Protein AF-A0A3B8WTZ5-F1 (afdb_monomer)

Mean predicted aligned error: 4.94 Å

Solvent-accessible surface area (backbone atoms only — not comparable to full-atom values): 7989 Å² total; per-residue (Å²): 132,56,64,76,23,25,34,39,37,35,71,48,86,48,86,66,79,44,72,66,60,51,49,50,50,52,57,42,48,59,58,47,46,72,37,90,87,44,51,70,94,41,53,43,60,30,43,30,38,43,48,64,77,45,50,77,80,80,61,71,58,64,66,68,52,49,52,40,53,53,50,41,47,75,72,69,38,45,77,43,80,41,77,55,86,51,67,35,54,52,50,53,55,50,54,76,48,20,89,44,41,38,48,74,46,74,56,75,70,54,52,54,54,74,72,37,57,78,80,26,68,93,44,94,57,31,52,62,48,46,46,64,58,48,65,43,89,58,81

Secondary structure (DSSP, 8-state):
--TT-EEEEEE---SS--HHHHHHHHHHHHHHHTSTT--GGGEEEEEEEETHHHHTTS---HHHHHHHHHHHHHTTPEEEEE---SHHHHHHHHHTT-SS-EEEE--HHHHHHHT-GGGGTT-TTHHHHHHHHHSSS--

Foldseek 3Di:
DLAAAAEEEEEDQPPPPDPVNVVLQVVQLVVSCPDPQHDNVRYAYEYEYACVVQPVPPDRPPVSVVVRCVVCVVVVHHYHYYNDPAQLVVVVVSVVRHPAAYHYRDDPVVVVVLVDQVSQPPPPVTSVVSCVSNDDPRD

Nearest PDB structures (foldseek):
  7ufp-assembly1_I  TM=4.415E-01  e=6.118E-02  Methanothermus fervidus DSM 2088
  6vr8-assembly1_I  TM=4.750E-01  e=1.969E-01  Methanothermus fervidus
  5hyz-assembly1_A-2  TM=4.007E-01  e=1.845E-01  Oryza sativa Japonica Group
  5l3k-assembly1_A  TM=2.867E-01  e=2.822E+00  Mycolicibacterium thermoresistibile

Sequence (139 aa):
ALYRKDVLAIRGSFRPVTKVSVDMIECGLQQFVDVEGVDERNVMVMAEITMNTVVSGGKVDSKEFLARVDMLNSLGYNVLISDYLRYFRLRAFFRRYTHKQIGIVLGVPNVRDIFNESYYDGLEGGILEAFGKLFPDNT

Radius of gyration: 15.18 Å; Cα contacts (8 Å, |Δi|>4): 179; chains: 1; bounding box: 32×40×41 Å

pLDDT: mean 88.08, std 9.39, range [50.69, 96.94]

Structure (mmCIF, N/CA/C/O backbone):
data_AF-A0A3B8WTZ5-F1
#
_entry.id   AF-A0A3B8WTZ5-F1
#
loop_
_atom_site.group_PDB
_atom_site.id
_atom_site.type_symbol
_atom_site.label_atom_id
_atom_site.label_alt_id
_atom_site.label_comp_id
_atom_site.label_asym_id
_atom_site.label_entity_id
_atom_site.label_seq_id
_atom_site.pdbx_PDB_ins_code
_atom_site.Cartn_x
_atom_site.Cartn_y
_atom_site.Cartn_z
_atom_site.occupancy
_atom_site.B_iso_or_equiv
_atom_site.auth_seq_id
_atom_site.auth_comp_id
_atom_site.auth_asym_id
_atom_site.auth_atom_id
_atom_site.pdbx_PDB_model_num
ATOM 1 N N . ALA A 1 1 ? -15.969 -0.040 -2.567 1.00 75.38 1 ALA A N 1
ATOM 2 C CA . ALA A 1 1 ? -15.145 -1.063 -1.891 1.00 75.38 1 ALA A CA 1
ATOM 3 C C . ALA A 1 1 ? -14.428 -0.506 -0.655 1.00 75.38 1 ALA A C 1
ATOM 5 O O . ALA A 1 1 ? -14.660 -1.029 0.421 1.00 75.38 1 ALA A O 1
ATOM 6 N N . LEU A 1 2 ? -13.636 0.571 -0.772 1.00 83.38 2 LEU A N 1
ATOM 7 C CA . LEU A 1 2 ? -12.795 1.103 0.322 1.00 83.38 2 LEU A CA 1
ATOM 8 C C . LEU A 1 2 ? -13.519 1.931 1.405 1.00 83.38 2 LEU A C 1
ATOM 10 O O . LEU A 1 2 ? -12.904 2.307 2.398 1.00 83.38 2 LEU A O 1
ATOM 14 N N . TYR A 1 3 ? -14.803 2.253 1.224 1.00 88.69 3 TYR A N 1
ATOM 15 C CA . TYR A 1 3 ? -15.525 3.124 2.154 1.00 88.69 3 TYR A CA 1
ATOM 16 C C . TYR A 1 3 ? -15.585 2.517 3.558 1.00 88.69 3 TYR A C 1
ATOM 18 O O . TYR A 1 3 ? -16.082 1.404 3.727 1.00 88.69 3 TYR A O 1
ATOM 26 N N . ARG A 1 4 ? -15.098 3.275 4.552 1.00 89.31 4 ARG A N 1
ATOM 27 C CA . ARG A 1 4 ? -15.010 2.874 5.969 1.00 89.31 4 A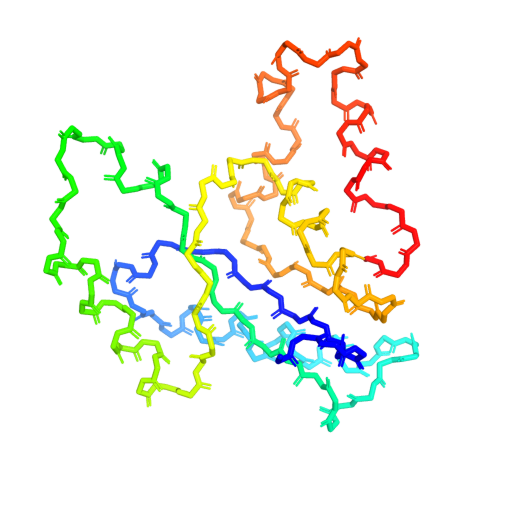RG A CA 1
ATOM 28 C C . ARG A 1 4 ? -14.210 1.590 6.216 1.00 89.31 4 ARG A C 1
ATOM 30 O O . ARG A 1 4 ? -14.439 0.958 7.239 1.00 89.31 4 ARG A O 1
ATOM 37 N N . LYS A 1 5 ? -13.294 1.209 5.322 1.00 94.25 5 LYS A N 1
ATOM 38 C CA . LYS A 1 5 ? -12.382 0.070 5.511 1.00 94.25 5 LYS A CA 1
ATOM 39 C C . LYS A 1 5 ? -11.070 0.511 6.141 1.00 94.25 5 LYS A C 1
ATOM 41 O O . LYS A 1 5 ? -10.573 1.579 5.783 1.00 94.25 5 LYS A O 1
ATOM 46 N N . ASP A 1 6 ? -10.530 -0.306 7.036 1.00 96.12 6 ASP A N 1
ATOM 47 C CA . ASP A 1 6 ? -9.129 -0.230 7.452 1.00 96.12 6 ASP A CA 1
ATOM 48 C C . ASP A 1 6 ? -8.297 -0.793 6.296 1.00 96.12 6 ASP A C 1
ATOM 50 O O . ASP A 1 6 ? -8.608 -1.860 5.776 1.00 96.12 6 ASP A O 1
ATOM 54 N N . VAL A 1 7 ? -7.321 -0.051 5.784 1.00 96.19 7 VAL A N 1
ATOM 55 C CA . VAL A 1 7 ? -6.644 -0.405 4.525 1.00 96.19 7 VAL A CA 1
ATOM 56 C C . VAL A 1 7 ? -5.214 -0.801 4.814 1.00 96.19 7 VAL A C 1
ATOM 58 O O . VAL A 1 7 ? -4.458 0.014 5.321 1.00 96.19 7 VAL A O 1
ATOM 61 N N . LEU A 1 8 ? -4.825 -2.009 4.418 1.00 96.75 8 LEU A N 1
ATOM 62 C CA . LEU A 1 8 ? -3.431 -2.431 4.418 1.00 96.75 8 LEU A CA 1
ATOM 63 C C . LEU A 1 8 ? -2.960 -2.557 2.974 1.00 96.75 8 LEU A C 1
ATOM 65 O O . LEU A 1 8 ? -3.457 -3.396 2.226 1.00 96.75 8 LEU A O 1
ATOM 69 N N . ALA A 1 9 ? -2.009 -1.729 2.566 1.00 95.62 9 ALA A N 1
ATOM 70 C CA . ALA A 1 9 ? -1.481 -1.743 1.212 1.00 95.62 9 ALA A CA 1
ATOM 71 C C . ALA A 1 9 ? -0.048 -2.268 1.183 1.00 95.62 9 ALA A C 1
ATOM 73 O O . ALA A 1 9 ? 0.794 -1.818 1.952 1.00 95.62 9 ALA A O 1
ATOM 74 N N . ILE A 1 10 ? 0.261 -3.154 0.244 1.00 94.38 10 ILE A N 1
ATOM 75 C CA . ILE A 1 10 ? 1.635 -3.529 -0.090 1.00 94.38 10 ILE A CA 1
ATOM 76 C C . ILE A 1 10 ? 1.948 -3.056 -1.504 1.00 94.38 10 ILE A C 1
ATOM 78 O O . ILE A 1 10 ? 1.190 -3.318 -2.432 1.00 94.38 10 ILE A O 1
ATOM 82 N N . ARG A 1 11 ? 3.070 -2.360 -1.689 1.00 90.75 11 ARG A N 1
ATOM 83 C CA . ARG A 1 11 ? 3.545 -1.965 -3.021 1.00 90.75 11 ARG A CA 1
ATOM 84 C C . ARG A 1 11 ? 4.600 -2.943 -3.513 1.00 90.75 11 ARG A C 1
ATOM 86 O O . ARG A 1 11 ? 5.597 -3.165 -2.827 1.00 90.75 11 ARG A O 1
ATOM 93 N N . GLY A 1 12 ? 4.435 -3.461 -4.726 1.00 88.19 12 GLY A N 1
ATOM 94 C CA . GLY A 1 12 ? 5.400 -4.387 -5.312 1.00 88.19 12 GLY A CA 1
ATOM 95 C C . GLY A 1 12 ? 5.282 -4.527 -6.824 1.00 88.19 12 GLY A C 1
ATOM 96 O O . GLY A 1 12 ? 4.258 -4.223 -7.428 1.00 88.19 12 GLY A O 1
ATOM 97 N N . SER A 1 13 ? 6.357 -5.010 -7.450 1.00 84.19 13 SER A N 1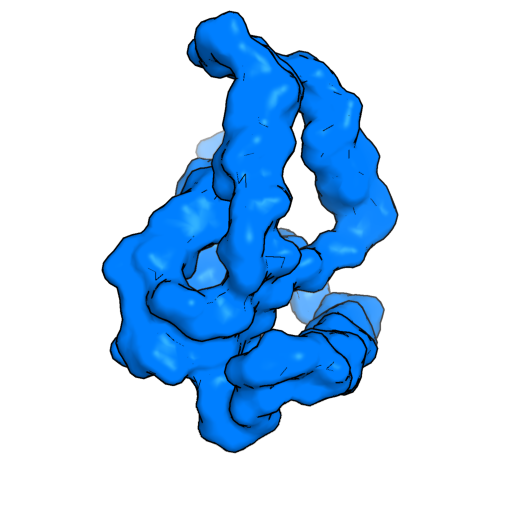
ATOM 98 C CA . SER A 1 13 ? 6.346 -5.374 -8.872 1.00 84.19 13 SER A CA 1
ATOM 99 C C . SER A 1 13 ? 5.689 -6.737 -9.118 1.00 84.19 13 SER A C 1
ATOM 101 O O . SER A 1 13 ? 5.177 -6.966 -10.213 1.00 84.19 13 SER A O 1
ATOM 103 N N . PHE A 1 14 ? 5.724 -7.623 -8.112 1.00 88.31 14 PHE A N 1
ATOM 104 C CA . PHE A 1 14 ? 5.200 -8.993 -8.135 1.00 88.31 14 PHE A CA 1
ATOM 105 C C . PHE A 1 14 ? 5.656 -9.789 -9.372 1.00 88.31 14 PHE A C 1
ATOM 107 O O . PHE A 1 14 ? 4.850 -10.404 -10.069 1.00 88.31 14 PHE A O 1
ATOM 114 N N . ARG A 1 15 ? 6.970 -9.757 -9.654 1.00 84.06 15 ARG A N 1
ATOM 115 C CA . ARG A 1 15 ? 7.623 -10.435 -10.791 1.00 84.06 15 ARG A CA 1
ATOM 116 C C . ARG A 1 15 ? 8.519 -11.614 -10.363 1.00 84.06 15 ARG A C 1
ATOM 118 O O . ARG A 1 15 ? 9.735 -11.433 -10.293 1.00 84.06 15 ARG A O 1
ATOM 125 N N . PRO A 1 16 ? 7.982 -12.828 -10.154 1.00 85.62 16 PRO A N 1
ATOM 126 C CA . PRO A 1 16 ? 6.582 -13.166 -9.871 1.00 85.62 16 PRO A CA 1
ATOM 127 C C . PRO A 1 16 ? 6.217 -12.832 -8.409 1.00 85.62 16 PRO A C 1
ATOM 129 O O . PRO A 1 16 ? 7.024 -12.260 -7.673 1.00 85.62 16 PRO A O 1
ATOM 132 N N . VAL A 1 17 ? 5.010 -13.189 -7.958 1.00 88.88 17 VAL A N 1
ATOM 133 C CA . VAL A 1 17 ? 4.716 -13.227 -6.515 1.00 88.88 17 VAL A CA 1
ATOM 134 C C . VAL A 1 17 ? 5.614 -14.287 -5.869 1.00 88.88 17 VAL A C 1
ATOM 136 O O . VAL A 1 17 ? 5.726 -15.407 -6.366 1.00 88.88 17 VAL A O 1
ATOM 139 N N . THR A 1 18 ? 6.278 -13.933 -4.769 1.00 91.25 18 THR A N 1
ATOM 140 C CA . THR A 1 18 ? 7.195 -14.830 -4.048 1.00 91.25 18 THR A CA 1
ATOM 141 C C . THR A 1 18 ? 6.671 -15.132 -2.650 1.00 91.25 18 THR A C 1
ATOM 143 O O . THR A 1 18 ? 5.835 -14.397 -2.126 1.00 91.25 18 THR A O 1
ATOM 146 N N . LYS A 1 19 ? 7.225 -16.166 -2.003 1.00 91.62 19 LYS A N 1
ATOM 147 C CA . LYS A 1 19 ? 6.964 -16.440 -0.580 1.00 91.62 19 LYS A CA 1
ATOM 148 C C . LYS A 1 19 ? 7.287 -15.239 0.308 1.00 91.62 19 LYS A C 1
ATOM 150 O O . LYS A 1 19 ? 6.541 -14.979 1.232 1.00 91.62 19 LYS A O 1
ATOM 155 N N . VAL A 1 20 ? 8.332 -14.474 -0.024 1.00 91.75 20 VAL A N 1
ATOM 156 C CA . VAL A 1 20 ? 8.672 -13.230 0.685 1.00 91.75 20 VAL A CA 1
ATOM 157 C C . VAL A 1 20 ? 7.542 -12.209 0.573 1.00 91.75 20 VAL A C 1
ATOM 159 O O . VAL A 1 20 ? 7.185 -11.581 1.556 1.00 91.75 20 VAL A O 1
ATOM 162 N N . SER A 1 21 ? 6.942 -12.050 -0.609 1.00 89.75 21 SER A N 1
ATOM 163 C CA . SER A 1 21 ? 5.824 -11.117 -0.793 1.00 89.75 21 SER A CA 1
ATOM 164 C C . SER A 1 21 ? 4.596 -11.515 0.027 1.00 89.75 21 SER A C 1
ATOM 166 O O . SER A 1 21 ? 3.954 -10.643 0.596 1.00 89.75 21 SER A O 1
ATOM 168 N N . VAL A 1 22 ? 4.282 -12.812 0.085 1.00 91.81 22 VAL A N 1
ATOM 169 C CA . VAL A 1 22 ? 3.157 -13.341 0.873 1.00 91.81 22 VAL A CA 1
ATOM 170 C C . VAL A 1 22 ? 3.423 -13.177 2.370 1.00 91.81 22 VAL A C 1
ATOM 172 O O . VAL A 1 22 ? 2.601 -12.593 3.065 1.00 91.81 22 VAL A O 1
ATOM 175 N N . ASP A 1 23 ? 4.606 -13.578 2.834 1.00 94.56 23 ASP A N 1
ATOM 176 C CA . ASP A 1 23 ? 5.041 -13.450 4.231 1.00 94.56 23 ASP A CA 1
ATOM 177 C C . ASP A 1 23 ? 5.009 -11.988 4.707 1.00 94.56 23 ASP A C 1
ATOM 179 O O . ASP A 1 23 ? 4.459 -11.676 5.758 1.00 94.56 23 ASP A O 1
ATOM 183 N N . MET A 1 24 ? 5.472 -11.046 3.876 1.00 94.38 24 MET A N 1
ATOM 184 C CA . MET A 1 24 ? 5.370 -9.612 4.172 1.00 94.38 24 MET A CA 1
ATOM 185 C C . MET A 1 24 ? 3.921 -9.137 4.349 1.00 94.38 24 MET A C 1
ATOM 187 O O . MET A 1 24 ? 3.664 -8.275 5.189 1.00 94.38 24 MET A O 1
ATOM 191 N N . ILE A 1 25 ? 2.978 -9.661 3.559 1.00 93.62 25 ILE A N 1
ATOM 192 C CA . ILE A 1 25 ? 1.554 -9.321 3.688 1.00 93.62 25 ILE A CA 1
ATOM 193 C C . ILE A 1 25 ? 0.987 -9.905 4.978 1.00 93.62 25 ILE A C 1
ATOM 195 O O . ILE A 1 25 ? 0.292 -9.196 5.698 1.00 93.62 25 ILE A O 1
ATOM 199 N N . GLU A 1 26 ? 1.287 -11.167 5.274 1.00 94.44 26 GLU A N 1
ATOM 200 C CA . GLU A 1 26 ? 0.793 -11.867 6.461 1.00 94.44 26 GLU A CA 1
ATOM 201 C C . GLU A 1 26 ? 1.326 -11.227 7.747 1.00 94.44 26 GLU A C 1
ATOM 203 O O . GLU A 1 26 ? 0.541 -10.839 8.612 1.00 94.44 26 GLU A O 1
ATOM 208 N N . CYS A 1 27 ? 2.640 -11.002 7.843 1.00 95.94 27 CYS A N 1
ATOM 209 C CA . CYS A 1 27 ? 3.244 -10.309 8.979 1.00 95.94 27 CYS A CA 1
ATOM 210 C C . CYS A 1 27 ? 2.766 -8.856 9.095 1.00 95.94 27 CYS A C 1
ATOM 212 O O . CYS A 1 27 ? 2.585 -8.353 10.205 1.00 95.94 27 CYS A O 1
ATOM 214 N N . GLY A 1 28 ? 2.568 -8.174 7.962 1.00 95.81 28 GLY A N 1
ATOM 215 C CA . GLY A 1 28 ? 2.022 -6.821 7.932 1.00 95.81 28 GLY A CA 1
ATOM 216 C C . GLY A 1 28 ? 0.581 -6.774 8.435 1.00 95.81 28 GLY A C 1
ATOM 217 O O . GLY A 1 28 ? 0.236 -5.881 9.201 1.00 95.81 28 GLY A O 1
ATOM 218 N N . LEU A 1 29 ? -0.245 -7.751 8.055 1.00 95.88 29 LEU A N 1
ATOM 219 C CA . LEU A 1 29 ? -1.627 -7.875 8.511 1.00 95.88 29 LEU A CA 1
ATOM 220 C C . LEU A 1 29 ? -1.697 -8.172 10.002 1.00 95.88 29 LEU A C 1
ATOM 222 O O . LEU A 1 29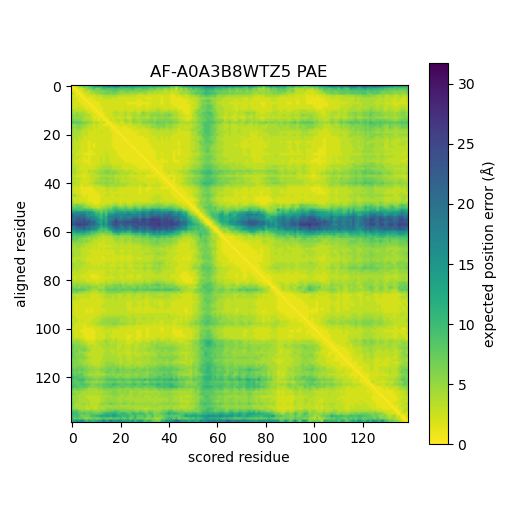 ? -2.452 -7.507 10.702 1.00 95.88 29 LEU A O 1
ATOM 226 N N . GLN A 1 30 ? -0.880 -9.107 10.484 1.00 96.31 30 GLN A N 1
ATOM 227 C CA . GLN A 1 30 ? -0.828 -9.450 11.900 1.00 96.31 30 GLN A CA 1
ATOM 228 C C . GLN A 1 30 ? -0.499 -8.221 12.758 1.00 96.31 30 GLN A C 1
ATOM 230 O O . GLN A 1 30 ? -1.223 -7.924 13.698 1.00 96.31 30 GLN A O 1
ATOM 235 N N . GLN A 1 31 ? 0.528 -7.453 12.380 1.00 96.38 31 GLN A N 1
ATOM 236 C CA . GLN A 1 31 ? 0.884 -6.220 13.090 1.00 96.38 31 GLN A CA 1
ATOM 237 C C . GLN A 1 31 ? -0.177 -5.126 12.946 1.00 96.38 31 GLN A C 1
ATOM 239 O O . GLN A 1 31 ? -0.391 -4.350 13.871 1.00 96.38 31 GLN A O 1
ATOM 244 N N . PHE A 1 32 ? -0.832 -5.036 11.788 1.00 96.94 32 PHE A N 1
ATOM 245 C CA . PHE A 1 32 ? -1.832 -4.005 11.539 1.00 96.94 32 PHE A CA 1
ATOM 246 C C . PHE A 1 32 ? -3.105 -4.223 12.359 1.00 96.94 32 PHE A C 1
ATOM 248 O O . PHE A 1 32 ? -3.686 -3.255 12.832 1.00 96.94 32 PHE A O 1
ATOM 255 N N . VAL A 1 33 ? -3.522 -5.473 12.568 1.00 96.81 33 VAL A N 1
ATOM 256 C CA . VAL A 1 33 ? -4.696 -5.804 13.395 1.00 96.81 33 VAL A CA 1
ATOM 257 C C . VAL A 1 33 ? -4.500 -5.406 14.861 1.00 96.81 33 VAL A C 1
ATOM 259 O O . VAL A 1 33 ? -5.471 -5.042 15.519 1.00 96.81 33 VAL A O 1
ATOM 262 N N . ASP A 1 34 ? -3.258 -5.395 15.346 1.00 96.00 34 ASP A N 1
ATOM 263 C CA . ASP A 1 34 ? -2.923 -4.977 16.712 1.00 96.00 34 ASP A CA 1
ATOM 264 C C . ASP A 1 34 ? -2.921 -3.443 16.900 1.00 96.00 34 ASP A C 1
ATOM 266 O O . ASP A 1 34 ? -2.814 -2.952 18.027 1.00 96.00 34 ASP A O 1
ATOM 270 N N . VAL A 1 35 ? -3.042 -2.658 15.820 1.00 94.75 35 VAL A N 1
ATOM 271 C CA . VAL A 1 35 ? -3.099 -1.189 15.889 1.00 94.75 35 VAL A CA 1
ATOM 272 C C . VAL A 1 35 ? -4.444 -0.728 16.452 1.00 94.75 35 VAL A C 1
ATOM 274 O O . VAL A 1 35 ? -5.515 -1.187 16.049 1.00 94.75 35 VAL A O 1
ATOM 277 N N . GLU A 1 36 ? -4.406 0.253 17.357 1.00 92.50 36 GLU A N 1
ATOM 278 C CA . GLU A 1 36 ? -5.611 0.802 17.974 1.00 92.50 36 GLU A CA 1
ATOM 279 C C . GLU A 1 36 ? -6.611 1.332 16.926 1.00 92.50 36 GLU A C 1
ATOM 281 O O . GLU A 1 36 ? -6.300 2.141 16.045 1.00 92.50 36 GLU A O 1
ATOM 286 N N . GLY A 1 37 ? -7.860 0.878 17.041 1.00 91.31 37 GLY A N 1
ATOM 287 C CA . GLY A 1 37 ? -8.950 1.286 16.158 1.00 91.31 37 GLY A CA 1
ATOM 288 C C . GLY A 1 37 ? -9.066 0.490 14.854 1.00 91.31 37 GLY A C 1
ATOM 289 O O . GLY A 1 37 ? -9.987 0.785 14.085 1.00 91.31 37 GLY A O 1
ATOM 290 N N . VAL A 1 38 ? -8.205 -0.511 14.624 1.00 96.19 38 VAL A N 1
ATOM 291 C CA . VAL A 1 38 ? -8.368 -1.492 13.540 1.00 96.19 38 VAL A CA 1
ATOM 292 C C . VAL A 1 38 ? -9.380 -2.564 13.942 1.00 96.19 38 VAL A C 1
ATOM 294 O O . VAL A 1 38 ? -9.321 -3.127 15.030 1.00 96.19 38 VAL A O 1
ATOM 297 N N . ASP A 1 39 ? -10.321 -2.858 13.045 1.00 93.75 39 ASP A N 1
ATOM 298 C CA . ASP A 1 39 ? -11.197 -4.029 13.138 1.00 93.75 39 ASP A CA 1
ATOM 299 C C . ASP A 1 39 ? -10.771 -5.039 12.069 1.00 93.75 39 ASP A C 1
ATOM 301 O O . ASP A 1 39 ? -10.931 -4.776 10.876 1.00 93.75 39 ASP A O 1
ATOM 305 N N . GLU A 1 40 ? -10.250 -6.199 12.483 1.00 93.25 40 GLU A N 1
ATOM 306 C CA . GLU A 1 40 ? -9.772 -7.270 11.594 1.00 93.25 40 GLU A CA 1
ATOM 307 C C . GLU A 1 40 ? -10.800 -7.647 10.518 1.00 93.25 40 GLU A C 1
ATOM 309 O O . GLU A 1 40 ? -10.464 -7.807 9.344 1.00 93.25 40 GLU A O 1
ATOM 314 N N . ARG A 1 41 ? -12.089 -7.702 10.880 1.00 92.62 41 ARG A N 1
ATOM 315 C CA . ARG A 1 41 ? -13.179 -8.056 9.949 1.00 92.62 41 ARG A CA 1
ATOM 316 C C . ARG A 1 41 ? -13.411 -6.985 8.886 1.00 92.62 41 ARG A C 1
ATOM 318 O O . ARG A 1 41 ? -14.126 -7.200 7.903 1.00 92.62 41 ARG A O 1
ATOM 325 N N . ASN A 1 42 ? -12.848 -5.808 9.108 1.00 93.88 42 ASN A N 1
ATOM 326 C CA . ASN A 1 42 ? -12.990 -4.628 8.288 1.00 93.88 42 ASN A CA 1
ATOM 327 C C . ASN A 1 42 ? -11.697 -4.248 7.549 1.00 93.88 42 ASN A C 1
ATOM 329 O O . ASN A 1 42 ? -11.710 -3.274 6.788 1.00 93.88 42 ASN A O 1
ATOM 333 N N . VAL A 1 43 ? -10.623 -5.028 7.714 1.00 95.75 43 VAL A N 1
ATOM 334 C CA . VAL A 1 43 ? -9.369 -4.820 6.991 1.00 95.75 43 VAL A CA 1
ATOM 335 C C . VAL A 1 43 ? -9.530 -5.203 5.520 1.00 95.75 43 VAL A C 1
ATOM 337 O O . VAL A 1 43 ? -10.034 -6.267 5.164 1.00 95.75 43 VAL A O 1
ATOM 340 N N . MET A 1 44 ? -9.086 -4.314 4.638 1.00 95.25 44 MET A N 1
ATOM 341 C CA . MET A 1 44 ? -8.960 -4.536 3.207 1.00 95.25 44 MET A CA 1
ATOM 342 C C . MET A 1 44 ? -7.481 -4.545 2.836 1.00 95.25 44 MET A C 1
ATOM 344 O O . MET A 1 44 ? -6.842 -3.494 2.758 1.00 95.25 44 MET A O 1
ATOM 348 N N . VAL A 1 45 ? -6.958 -5.742 2.577 1.00 95.31 45 VAL A N 1
ATOM 349 C CA . VAL A 1 45 ? -5.602 -5.927 2.059 1.00 95.31 45 VAL A CA 1
ATOM 350 C C . VAL A 1 45 ? -5.587 -5.641 0.560 1.00 95.31 45 VAL A C 1
ATOM 352 O O . VAL A 1 45 ? -6.422 -6.162 -0.190 1.00 95.31 45 VAL A O 1
ATOM 355 N N . MET A 1 46 ? -4.643 -4.809 0.123 1.00 94.88 46 MET A N 1
ATOM 356 C CA . MET A 1 46 ? -4.473 -4.427 -1.273 1.00 94.88 46 MET A CA 1
ATOM 357 C C . MET A 1 46 ? -3.028 -4.563 -1.739 1.00 94.88 46 MET A C 1
ATOM 359 O O . MET A 1 46 ? -2.109 -3.999 -1.147 1.00 94.88 46 MET A O 1
ATOM 363 N N . ALA A 1 47 ? -2.842 -5.255 -2.856 1.00 94.69 47 ALA A N 1
ATOM 364 C CA . ALA A 1 47 ? -1.587 -5.298 -3.581 1.00 94.69 47 ALA A CA 1
ATOM 365 C C . ALA A 1 47 ? -1.566 -4.172 -4.619 1.00 94.69 47 ALA A C 1
ATOM 367 O O . ALA A 1 47 ? -2.347 -4.165 -5.568 1.00 94.69 47 ALA A O 1
ATOM 368 N N . GLU A 1 48 ? -0.685 -3.198 -4.437 1.00 93.12 48 GLU A N 1
ATOM 369 C CA . GLU A 1 48 ? -0.508 -2.088 -5.359 1.00 93.12 48 GLU A CA 1
ATOM 370 C C . GLU A 1 48 ? 0.634 -2.360 -6.339 1.00 93.12 48 GLU A C 1
ATOM 372 O O . GLU A 1 48 ? 1.780 -2.588 -5.939 1.00 93.12 48 GLU A O 1
ATOM 377 N N . ILE A 1 49 ? 0.312 -2.304 -7.632 1.00 90.00 49 ILE A N 1
ATOM 378 C CA . ILE A 1 49 ? 1.274 -2.375 -8.729 1.00 90.00 49 ILE A CA 1
ATOM 379 C C . ILE A 1 49 ? 1.358 -1.004 -9.391 1.00 90.00 49 ILE A C 1
ATOM 381 O O . ILE A 1 49 ? 0.405 -0.538 -10.025 1.00 90.00 49 ILE A O 1
ATOM 385 N N . THR A 1 50 ? 2.532 -0.380 -9.299 1.00 83.81 50 THR A N 1
ATOM 386 C CA . THR A 1 50 ? 2.755 0.928 -9.913 1.00 83.81 50 THR A CA 1
ATOM 387 C C . THR A 1 50 ? 3.233 0.796 -11.356 1.00 83.81 50 THR A C 1
ATOM 389 O O . THR A 1 50 ? 4.236 0.137 -11.644 1.00 83.81 50 THR A O 1
ATOM 392 N N . MET A 1 51 ? 2.573 1.503 -12.269 1.00 78.62 51 MET A N 1
ATOM 393 C CA . MET A 1 51 ? 2.938 1.613 -13.680 1.00 78.62 51 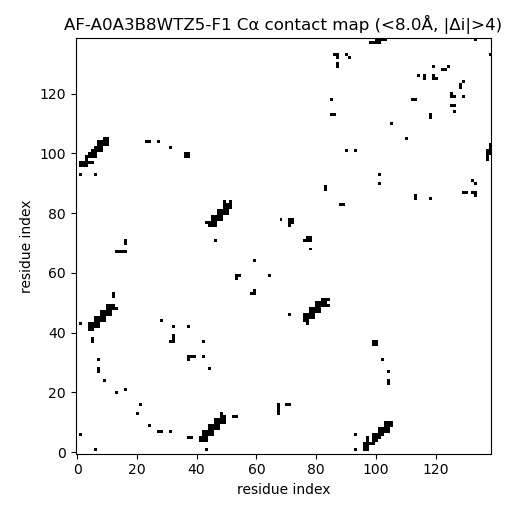MET A CA 1
ATOM 394 C C . MET A 1 51 ? 4.344 2.188 -13.877 1.00 78.62 51 MET A C 1
ATOM 396 O O . MET A 1 51 ? 5.001 1.845 -14.854 1.00 78.62 51 MET A O 1
ATOM 400 N N . ASN A 1 52 ? 4.873 2.964 -12.926 1.00 67.56 52 ASN A N 1
ATOM 401 C CA . ASN A 1 52 ? 6.238 3.492 -13.019 1.00 67.56 52 ASN A CA 1
ATOM 402 C C . ASN A 1 52 ? 7.295 2.378 -13.017 1.00 67.56 52 ASN A C 1
ATOM 404 O O . ASN A 1 52 ? 8.271 2.469 -13.753 1.00 67.56 52 ASN A O 1
ATOM 408 N N . THR A 1 53 ? 7.062 1.282 -12.285 1.00 60.41 53 THR A N 1
ATOM 409 C CA . THR A 1 53 ? 7.942 0.093 -12.319 1.00 60.41 53 THR A CA 1
ATOM 410 C C . THR A 1 53 ? 7.779 -0.737 -13.593 1.00 60.41 53 THR A C 1
ATOM 412 O O . THR A 1 53 ? 8.581 -1.624 -13.879 1.00 60.41 53 THR A O 1
ATOM 415 N N . VAL A 1 54 ? 6.721 -0.483 -14.366 1.00 55.34 54 VAL A N 1
ATOM 416 C CA . VAL A 1 54 ? 6.451 -1.157 -15.641 1.00 55.34 54 VAL A CA 1
ATOM 417 C C . VAL A 1 54 ? 7.037 -0.370 -16.815 1.00 55.34 54 VAL A C 1
ATOM 419 O O . VAL A 1 54 ? 7.387 -0.962 -17.831 1.00 55.34 54 VAL A O 1
ATOM 422 N N . VAL A 1 55 ? 7.198 0.946 -16.661 1.00 53.72 55 VAL A N 1
ATOM 423 C CA . VAL A 1 55 ? 7.705 1.861 -17.695 1.00 53.72 55 VAL A CA 1
ATOM 424 C C . VAL A 1 55 ? 9.240 1.925 -17.741 1.00 53.72 55 VAL A C 1
ATOM 426 O O . VAL A 1 55 ? 9.789 2.336 -18.766 1.00 53.72 55 VAL A O 1
ATOM 429 N N . SER A 1 56 ? 9.950 1.450 -16.709 1.00 50.69 56 SER A N 1
ATOM 430 C CA . SER A 1 56 ? 11.417 1.290 -16.694 1.00 50.69 56 SER A CA 1
ATOM 431 C C . SER A 1 56 ? 11.891 0.254 -17.734 1.00 50.69 56 SER A C 1
ATOM 433 O O . SER A 1 56 ? 12.211 -0.881 -17.398 1.00 50.69 56 SER A O 1
ATOM 435 N N . GLY A 1 57 ? 11.883 0.623 -19.018 1.00 51.31 57 GLY A N 1
ATOM 436 C CA . GLY A 1 57 ? 12.227 -0.255 -20.146 1.00 51.31 57 GLY A CA 1
ATOM 437 C C . GLY A 1 57 ? 11.503 0.046 -21.466 1.00 51.31 57 GLY A C 1
ATOM 438 O O . GLY A 1 57 ? 11.807 -0.574 -22.480 1.00 51.31 57 GLY A O 1
ATOM 439 N N . GLY A 1 58 ? 10.561 0.997 -21.494 1.00 53.81 58 GLY A N 1
ATOM 440 C CA . GLY A 1 58 ? 10.029 1.573 -22.740 1.00 53.81 58 GLY A CA 1
ATOM 441 C C . GLY A 1 58 ? 8.863 0.837 -23.413 1.00 53.81 58 GLY A C 1
ATOM 442 O O . GLY A 1 58 ? 8.245 1.414 -24.307 1.00 53.81 58 GLY A O 1
ATOM 443 N N . LYS A 1 59 ? 8.484 -0.375 -22.983 1.00 59.78 59 LYS A N 1
ATOM 444 C CA . LYS A 1 59 ? 7.223 -1.020 -23.399 1.00 59.78 59 LYS A CA 1
ATOM 445 C C . LYS A 1 59 ? 6.593 -1.792 -22.247 1.00 59.78 59 LYS A C 1
ATOM 447 O O . LYS A 1 59 ? 7.197 -2.706 -21.696 1.00 59.78 59 LYS A O 1
ATOM 452 N N . VAL A 1 60 ? 5.355 -1.434 -21.917 1.00 65.19 60 VAL A N 1
ATOM 453 C CA . VAL A 1 60 ? 4.513 -2.230 -21.024 1.00 65.19 60 VAL A CA 1
ATOM 454 C C . VAL A 1 60 ? 4.070 -3.469 -21.795 1.00 65.19 60 VAL A C 1
ATOM 456 O O . VAL A 1 60 ? 3.282 -3.353 -22.733 1.00 65.19 60 VAL A O 1
ATOM 459 N N . ASP A 1 61 ? 4.557 -4.649 -21.414 1.00 74.19 61 ASP A N 1
ATOM 460 C CA . ASP A 1 61 ? 3.920 -5.891 -21.844 1.00 74.19 61 ASP A CA 1
ATOM 461 C C . ASP A 1 61 ? 2.614 -6.057 -21.059 1.00 74.19 61 ASP A C 1
ATOM 463 O O . ASP A 1 61 ? 2.593 -6.497 -19.906 1.00 74.19 61 ASP A O 1
ATOM 467 N N . SER A 1 62 ? 1.507 -5.656 -21.686 1.00 78.56 62 SER A N 1
ATOM 468 C CA . SER A 1 62 ? 0.174 -5.753 -21.096 1.00 78.56 62 SER A CA 1
ATOM 469 C C . SER A 1 62 ? -0.180 -7.184 -20.689 1.00 78.56 62 SER A C 1
ATOM 471 O O . SER A 1 62 ? -0.911 -7.358 -19.719 1.00 78.56 62 SER A O 1
ATOM 473 N N . LYS A 1 63 ? 0.342 -8.211 -21.377 1.00 83.50 63 LYS A N 1
ATOM 474 C CA . LYS A 1 63 ? 0.059 -9.610 -21.030 1.00 83.50 63 LYS A CA 1
ATOM 475 C C . LYS A 1 63 ? 0.767 -10.011 -19.746 1.00 83.50 63 LYS A C 1
ATOM 477 O O . LYS A 1 63 ? 0.140 -10.581 -18.860 1.00 83.50 63 LYS A O 1
ATOM 482 N N . GLU A 1 64 ? 2.049 -9.675 -19.628 1.00 81.19 64 GLU A N 1
ATOM 483 C CA . GLU A 1 64 ? 2.830 -9.948 -18.419 1.00 81.19 64 GLU A CA 1
ATOM 484 C C . GLU A 1 64 ? 2.242 -9.212 -17.207 1.00 81.19 64 GLU A C 1
ATOM 486 O O . GLU A 1 64 ? 2.195 -9.750 -16.104 1.00 81.19 64 GLU A O 1
ATOM 491 N N . PHE A 1 65 ? 1.752 -7.988 -17.412 1.00 83.44 65 PHE A N 1
ATOM 492 C CA . PHE A 1 65 ? 1.095 -7.214 -16.368 1.00 83.44 65 PHE A CA 1
ATOM 493 C C . PHE A 1 65 ? -0.227 -7.847 -15.909 1.00 83.44 65 PHE A C 1
ATOM 495 O O . PHE A 1 65 ? -0.413 -8.055 -14.710 1.00 83.44 65 PHE A O 1
ATOM 502 N N . LEU A 1 66 ? -1.120 -8.192 -16.844 1.00 87.94 66 LEU A N 1
ATOM 503 C CA . LEU A 1 66 ? -2.400 -8.833 -16.525 1.00 87.94 66 LEU A CA 1
ATOM 504 C C 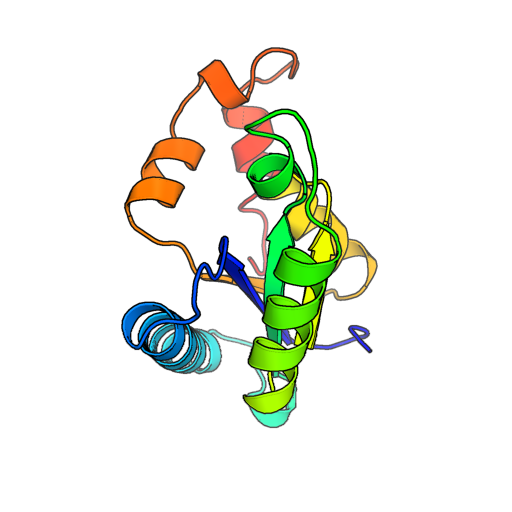. LEU A 1 66 ? -2.202 -10.187 -15.835 1.00 87.94 66 LEU A C 1
ATOM 506 O O . LEU A 1 66 ? -2.869 -10.454 -14.843 1.00 87.94 66 LEU A O 1
ATOM 510 N N . ALA A 1 67 ? -1.209 -10.975 -16.254 1.00 89.50 67 ALA A N 1
ATOM 511 C CA . ALA A 1 67 ? -0.890 -12.245 -15.604 1.00 89.50 67 ALA A CA 1
ATOM 512 C C . ALA A 1 67 ? -0.554 -12.089 -14.106 1.00 89.50 67 ALA A C 1
ATOM 514 O O . ALA A 1 67 ? -0.862 -12.970 -13.305 1.00 89.50 67 ALA A O 1
ATOM 515 N N . ARG A 1 68 ? 0.050 -10.964 -13.697 1.00 88.75 68 ARG A N 1
ATOM 516 C CA . ARG A 1 68 ? 0.327 -10.677 -12.275 1.00 88.75 68 ARG A CA 1
ATOM 517 C C . ARG A 1 68 ? -0.927 -10.283 -11.514 1.00 88.75 68 ARG A C 1
ATOM 519 O O . ARG A 1 68 ? -1.082 -10.681 -10.364 1.00 88.75 68 ARG A O 1
ATOM 526 N N . VAL A 1 69 ? -1.803 -9.504 -12.149 1.00 91.38 69 VAL A N 1
ATOM 527 C CA . VAL A 1 69 ? -3.112 -9.155 -11.586 1.00 91.38 69 VAL A CA 1
ATOM 528 C C . VAL A 1 69 ? -3.916 -10.432 -11.345 1.00 91.38 69 VAL A C 1
ATOM 530 O O . VAL A 1 69 ? -4.411 -10.636 -10.240 1.00 91.38 69 VAL A O 1
ATOM 533 N N . ASP A 1 70 ? -3.963 -11.325 -12.332 1.00 92.19 70 ASP A N 1
ATOM 534 C CA . ASP A 1 70 ? -4.646 -12.614 -12.227 1.00 92.19 70 ASP A CA 1
ATOM 535 C C . ASP A 1 70 ? -4.029 -13.491 -11.131 1.00 92.19 70 ASP A C 1
ATOM 537 O O . ASP A 1 70 ? -4.753 -14.071 -10.323 1.00 92.19 70 ASP A O 1
ATOM 541 N N . MET A 1 71 ? -2.696 -13.530 -11.038 1.00 91.94 71 MET A N 1
ATOM 542 C CA . MET A 1 71 ? -1.990 -14.251 -9.977 1.00 91.94 71 MET A CA 1
ATOM 543 C C . MET A 1 71 ? -2.361 -13.726 -8.583 1.00 91.94 71 MET A C 1
ATOM 545 O O . MET A 1 71 ? -2.723 -14.516 -7.714 1.00 91.94 71 MET A O 1
ATOM 549 N N . LEU A 1 72 ? -2.327 -12.412 -8.359 1.00 93.06 72 LEU A N 1
ATOM 550 C CA . LEU A 1 72 ? -2.692 -11.810 -7.072 1.00 93.06 72 LEU A CA 1
ATOM 551 C C . LEU A 1 72 ? -4.171 -12.019 -6.729 1.00 93.06 72 LEU A C 1
ATOM 553 O O . LEU A 1 72 ? -4.484 -12.371 -5.593 1.00 93.06 72 LEU A O 1
ATOM 557 N N . ASN A 1 73 ? -5.063 -11.881 -7.712 1.00 92.94 73 ASN A N 1
ATOM 558 C CA . ASN A 1 73 ? -6.487 -12.157 -7.533 1.00 92.94 73 ASN A CA 1
ATOM 559 C C . ASN A 1 73 ? -6.731 -13.631 -7.173 1.00 92.94 73 ASN A C 1
ATOM 561 O O . ASN A 1 73 ? -7.558 -13.918 -6.311 1.00 92.94 73 ASN A O 1
ATOM 565 N N . SER A 1 74 ? -5.991 -14.568 -7.781 1.00 92.81 74 SER A N 1
ATOM 566 C CA . SER A 1 74 ? -6.090 -16.003 -7.467 1.00 92.81 74 SER A CA 1
ATOM 567 C C . SER A 1 74 ? -5.634 -16.345 -6.043 1.00 92.81 74 SER A C 1
ATOM 569 O O . SER A 1 74 ? -6.105 -17.321 -5.467 1.00 92.81 74 SER A O 1
ATOM 571 N N . LEU A 1 75 ? -4.767 -15.509 -5.460 1.00 90.69 75 LEU A N 1
ATOM 572 C CA . LEU A 1 75 ? -4.346 -15.580 -4.058 1.00 90.69 75 LEU A CA 1
ATOM 573 C C . LEU A 1 75 ? -5.317 -14.856 -3.106 1.00 90.69 75 LEU A C 1
ATOM 575 O O . LEU A 1 75 ? -5.100 -14.855 -1.899 1.00 90.69 75 LEU A O 1
ATOM 579 N N . GLY A 1 76 ? -6.387 -14.247 -3.628 1.00 90.62 76 GLY A N 1
ATOM 580 C CA . GLY A 1 76 ? -7.398 -13.541 -2.839 1.00 90.62 76 GLY A CA 1
ATOM 581 C C . GLY A 1 76 ? -7.068 -12.079 -2.528 1.00 90.62 76 GLY A C 1
ATOM 582 O O . GLY A 1 76 ? -7.787 -11.449 -1.751 1.00 90.62 76 GLY A O 1
ATOM 583 N N . TYR A 1 77 ? -6.016 -11.511 -3.123 1.00 91.88 77 TYR A N 1
ATOM 584 C CA . TYR A 1 77 ? -5.662 -10.108 -2.913 1.00 91.88 77 TYR A CA 1
ATOM 585 C C . TYR A 1 77 ? -6.417 -9.184 -3.865 1.00 91.88 77 TYR A C 1
ATOM 587 O O . TYR A 1 77 ? -6.490 -9.431 -5.066 1.00 91.88 77 TYR A O 1
ATOM 595 N N . ASN A 1 78 ? -6.905 -8.055 -3.344 1.00 93.06 78 ASN A N 1
ATOM 596 C CA . ASN A 1 78 ? -7.405 -6.975 -4.190 1.00 93.06 78 ASN A CA 1
ATOM 597 C C . ASN A 1 78 ? -6.223 -6.241 -4.824 1.00 93.06 78 ASN A C 1
ATOM 599 O O . ASN A 1 78 ? -5.290 -5.858 -4.118 1.00 93.06 78 ASN A O 1
ATOM 603 N N . VAL A 1 79 ? -6.274 -5.993 -6.131 1.00 93.88 79 VAL A N 1
ATOM 604 C CA . VAL A 1 79 ? -5.182 -5.316 -6.841 1.00 93.88 79 VAL A CA 1
ATOM 605 C C . VAL A 1 79 ? -5.528 -3.856 -7.122 1.00 93.88 79 VAL A C 1
ATOM 607 O O . VAL A 1 79 ? -6.557 -3.549 -7.725 1.00 93.88 79 VAL A O 1
ATOM 610 N N . LEU A 1 80 ? -4.639 -2.948 -6.721 1.00 93.00 80 LEU A N 1
ATOM 611 C CA . LEU A 1 80 ? -4.661 -1.541 -7.107 1.00 93.00 80 LEU A CA 1
ATOM 612 C C . LEU A 1 80 ? -3.597 -1.296 -8.177 1.00 93.00 80 LEU A C 1
ATOM 614 O O . LEU A 1 80 ? -2.422 -1.584 -7.975 1.00 93.00 80 LEU A O 1
ATOM 618 N N . ILE A 1 81 ? -3.994 -0.703 -9.296 1.00 90.50 81 ILE A N 1
ATOM 619 C CA . ILE A 1 81 ? -3.066 -0.247 -10.332 1.00 90.50 81 ILE A CA 1
ATOM 620 C C . ILE A 1 81 ? -2.933 1.265 -10.201 1.00 90.50 81 ILE A C 1
ATOM 622 O O . ILE A 1 81 ? -3.944 1.970 -10.202 1.00 90.50 81 ILE A O 1
ATOM 626 N N . SER A 1 82 ? -1.706 1.775 -10.081 1.00 88.81 82 SER A N 1
ATOM 627 C CA . SER A 1 82 ? -1.477 3.213 -9.898 1.00 88.81 82 SER A CA 1
ATOM 628 C C . SER A 1 82 ? -0.307 3.757 -10.719 1.00 88.81 82 SER A C 1
ATOM 630 O O . SER A 1 82 ? 0.550 3.013 -11.180 1.00 88.81 82 SER A O 1
ATOM 632 N N . ASP A 1 83 ? -0.225 5.077 -10.872 1.00 84.75 83 ASP A N 1
ATOM 633 C CA . ASP A 1 83 ? 0.945 5.812 -11.377 1.00 84.75 83 ASP A CA 1
ATOM 634 C C . ASP A 1 83 ? 1.722 6.499 -10.229 1.00 84.75 83 ASP A C 1
ATOM 636 O O . ASP A 1 83 ? 2.540 7.401 -10.438 1.00 84.75 83 ASP A O 1
ATOM 640 N N . TYR A 1 84 ? 1.446 6.117 -8.978 1.00 84.56 84 TYR A N 1
ATOM 641 C CA . TYR A 1 84 ? 1.919 6.838 -7.801 1.00 84.56 84 TYR A CA 1
ATOM 642 C C . TYR A 1 84 ? 3.378 6.526 -7.501 1.00 84.56 84 TYR A C 1
ATOM 644 O O . TYR A 1 84 ? 3.678 5.608 -6.746 1.00 84.56 84 TYR A O 1
ATOM 652 N N . LEU A 1 85 ? 4.294 7.345 -8.019 1.00 78.50 85 LEU A N 1
ATOM 653 C CA . LEU A 1 85 ? 5.717 7.219 -7.696 1.00 78.50 85 LEU A CA 1
ATOM 654 C C . LEU A 1 85 ? 5.968 7.336 -6.183 1.00 78.50 85 LEU A C 1
ATOM 656 O O . LEU A 1 85 ? 6.596 6.473 -5.584 1.00 78.50 85 LEU A O 1
ATOM 660 N N . ARG A 1 86 ? 5.405 8.371 -5.552 1.00 86.50 86 ARG A N 1
ATOM 661 C CA . ARG A 1 86 ? 5.653 8.721 -4.146 1.00 86.50 86 ARG A CA 1
ATOM 662 C C . ARG A 1 86 ? 4.566 8.147 -3.231 1.00 86.50 86 ARG A C 1
ATOM 664 O O . ARG A 1 86 ? 3.378 8.285 -3.532 1.00 86.50 86 ARG A O 1
ATOM 671 N N . TYR A 1 87 ? 4.950 7.567 -2.092 1.00 89.44 87 TYR A N 1
ATOM 672 C CA . TYR A 1 87 ? 4.020 6.909 -1.158 1.00 89.44 87 TYR A CA 1
ATOM 673 C C . TYR A 1 87 ? 2.944 7.844 -0.591 1.00 89.44 87 TYR A C 1
ATOM 675 O O . TYR A 1 87 ? 1.805 7.420 -0.403 1.00 89.44 87 TYR A O 1
ATOM 683 N N . PHE A 1 88 ? 3.232 9.138 -0.412 1.00 89.75 88 PHE A N 1
ATOM 684 C CA . PHE A 1 88 ? 2.209 10.078 0.057 1.00 89.75 88 PHE A CA 1
ATOM 685 C C . PHE A 1 88 ? 1.040 10.226 -0.934 1.00 89.75 88 PHE A C 1
ATOM 687 O O . PHE A 1 88 ? -0.076 10.517 -0.510 1.00 89.75 88 PHE A O 1
ATOM 694 N N . ARG A 1 89 ? 1.253 10.002 -2.247 1.00 91.06 89 ARG A N 1
ATOM 695 C CA . ARG A 1 89 ? 0.162 10.001 -3.243 1.00 91.06 89 ARG A CA 1
ATOM 696 C C . ARG A 1 89 ? -0.737 8.781 -3.065 1.00 91.06 89 ARG A C 1
ATOM 698 O O . ARG A 1 89 ? -1.954 8.915 -3.161 1.00 91.06 89 ARG A O 1
ATOM 705 N N . LEU A 1 90 ? -0.147 7.624 -2.757 1.00 91.81 90 LEU A N 1
ATOM 706 C CA . LEU A 1 90 ? -0.884 6.396 -2.456 1.00 91.81 90 LEU A CA 1
ATOM 707 C C . LEU A 1 90 ? -1.736 6.566 -1.193 1.00 91.81 90 LEU A C 1
ATOM 709 O O . LEU A 1 90 ? -2.940 6.314 -1.215 1.00 91.81 90 LEU A O 1
ATOM 713 N N . ARG A 1 91 ? -1.143 7.103 -0.125 1.00 92.38 91 ARG A N 1
ATOM 714 C CA . ARG A 1 91 ? -1.880 7.450 1.094 1.00 92.38 91 ARG A CA 1
ATOM 715 C C . ARG A 1 91 ? -3.007 8.447 0.814 1.00 92.38 91 ARG A C 1
ATOM 717 O O . ARG A 1 91 ? -4.142 8.224 1.229 1.00 92.38 91 ARG A O 1
ATOM 724 N N . ALA A 1 92 ? -2.722 9.532 0.090 1.00 92.38 92 ALA A N 1
ATOM 725 C CA . ALA A 1 92 ? -3.729 10.530 -0.271 1.00 92.38 92 ALA A CA 1
ATOM 726 C C . ALA A 1 92 ? -4.875 9.915 -1.089 1.00 92.38 92 ALA A C 1
ATOM 728 O O . ALA A 1 92 ? -6.030 10.298 -0.911 1.00 92.38 92 ALA A O 1
ATOM 729 N N . PHE A 1 93 ? -4.588 8.930 -1.948 1.00 93.00 93 PHE A N 1
ATOM 730 C CA . PHE A 1 93 ? -5.621 8.165 -2.635 1.00 93.00 93 PHE A CA 1
ATOM 731 C C . PHE A 1 93 ? -6.537 7.441 -1.642 1.00 93.00 93 PHE A C 1
ATOM 733 O O . PHE A 1 93 ? -7.741 7.673 -1.694 1.00 93.00 93 PHE A O 1
ATOM 740 N N . PHE A 1 94 ? -6.002 6.647 -0.712 1.00 93.31 94 PHE A N 1
ATOM 741 C CA . PHE A 1 94 ? -6.819 5.934 0.280 1.00 93.31 94 PHE A CA 1
ATOM 742 C C . PHE A 1 94 ? -7.615 6.875 1.179 1.00 93.31 94 PHE A C 1
ATOM 744 O O . PHE A 1 94 ? -8.803 6.650 1.414 1.00 93.31 94 PHE A O 1
ATOM 751 N N . ARG A 1 95 ? -6.997 7.977 1.611 1.00 92.19 95 ARG A N 1
ATOM 752 C CA . ARG A 1 95 ? -7.623 8.949 2.510 1.00 92.19 95 ARG A CA 1
ATOM 753 C C . ARG A 1 95 ? -8.851 9.638 1.900 1.00 92.19 95 ARG A C 1
ATOM 755 O O . ARG A 1 95 ? -9.724 10.067 2.645 1.00 92.19 95 ARG A O 1
ATOM 762 N N . ARG A 1 96 ? -8.976 9.690 0.564 1.00 91.88 96 ARG A N 1
ATOM 763 C CA . ARG A 1 96 ? -10.201 10.163 -0.120 1.00 91.88 96 ARG A CA 1
ATOM 764 C C . ARG A 1 96 ? -11.404 9.236 0.063 1.00 91.88 96 ARG A C 1
ATOM 766 O O . ARG A 1 96 ? -12.531 9.675 -0.137 1.00 91.88 96 ARG A O 1
ATOM 773 N N . TYR A 1 97 ? -11.177 7.969 0.403 1.00 92.00 97 TYR A N 1
ATOM 774 C CA . TYR A 1 97 ? -12.228 6.954 0.491 1.00 92.00 97 TYR A CA 1
ATOM 775 C C . TYR A 1 97 ? -12.442 6.428 1.911 1.00 92.00 97 TYR A C 1
ATOM 777 O O . TYR A 1 97 ? -13.536 5.947 2.214 1.00 92.00 97 TYR A O 1
ATOM 785 N N . THR A 1 98 ? -11.439 6.523 2.788 1.00 92.75 98 THR A N 1
ATOM 786 C CA . THR A 1 98 ? -11.547 6.065 4.174 1.00 92.75 98 THR A CA 1
ATOM 787 C C . THR A 1 98 ? -10.855 6.995 5.171 1.00 92.75 98 THR A C 1
ATOM 789 O O . THR A 1 98 ? -9.741 7.475 4.958 1.00 92.75 98 THR A O 1
ATOM 792 N N . HIS A 1 99 ? -11.523 7.214 6.304 1.00 91.88 99 HIS A N 1
ATOM 793 C CA . HIS A 1 99 ? -10.972 7.910 7.473 1.00 91.88 99 HIS A CA 1
ATOM 794 C C . HIS A 1 99 ? -10.453 6.938 8.546 1.00 91.88 99 HIS A C 1
ATOM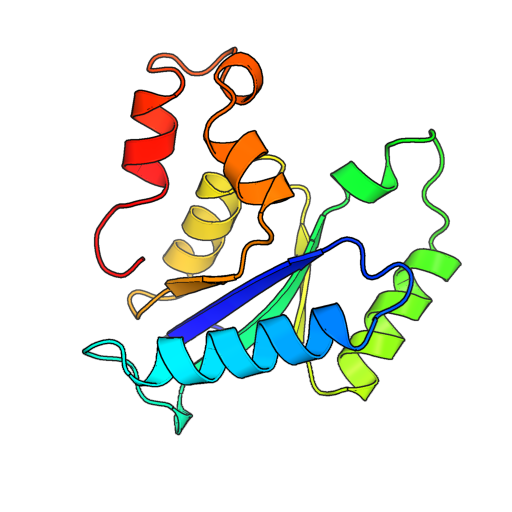 796 O O . HIS A 1 99 ? -10.037 7.374 9.612 1.00 91.88 99 HIS A O 1
ATOM 802 N N . LYS A 1 100 ? -10.503 5.633 8.261 1.00 94.56 100 LYS A N 1
ATOM 803 C CA . LYS A 1 100 ? -10.007 4.549 9.115 1.00 94.56 100 LYS A CA 1
ATOM 804 C C . LYS A 1 100 ? -8.484 4.396 9.018 1.00 94.56 100 LYS A C 1
ATOM 806 O O . LYS A 1 100 ? -7.832 5.207 8.351 1.00 94.56 100 LYS A O 1
ATOM 811 N N . GLN A 1 101 ? -7.931 3.388 9.687 1.00 95.62 101 GLN A N 1
ATOM 812 C CA . GLN A 1 101 ? -6.492 3.153 9.711 1.00 95.62 101 GLN A CA 1
ATOM 813 C C . GLN A 1 101 ? -5.968 2.788 8.319 1.00 95.62 101 GLN A C 1
ATOM 815 O O . GLN A 1 101 ? -6.653 2.121 7.536 1.00 95.62 101 GLN A O 1
ATOM 820 N N . ILE A 1 102 ? -4.767 3.263 7.990 1.00 95.56 102 ILE A N 1
ATOM 821 C CA . ILE A 1 102 ? -4.080 2.964 6.731 1.00 95.56 102 ILE A CA 1
ATOM 822 C C . ILE A 1 102 ? -2.689 2.433 7.056 1.00 95.56 102 ILE A C 1
ATOM 824 O O . ILE A 1 102 ? -1.836 3.206 7.451 1.00 95.56 102 ILE A O 1
ATOM 828 N N . GLY A 1 103 ? -2.432 1.153 6.819 1.00 95.25 103 GLY A N 1
ATOM 829 C CA . GLY A 1 103 ? -1.094 0.574 6.875 1.00 95.25 103 GLY A CA 1
ATOM 830 C C . GLY A 1 103 ? -0.465 0.497 5.486 1.00 95.25 103 GLY A C 1
ATOM 831 O O . GLY A 1 103 ? -1.136 0.166 4.504 1.00 95.25 103 GLY A O 1
ATOM 832 N N . ILE A 1 104 ? 0.839 0.765 5.388 1.00 94.56 104 ILE A N 1
ATOM 833 C CA . ILE A 1 104 ? 1.620 0.533 4.167 1.00 94.56 104 ILE A CA 1
ATOM 834 C C . ILE A 1 104 ? 2.782 -0.409 4.490 1.00 94.56 104 ILE A C 1
ATOM 836 O O . ILE A 1 104 ? 3.704 -0.049 5.215 1.00 94.56 104 ILE A O 1
ATOM 840 N N . VAL A 1 105 ? 2.755 -1.609 3.912 1.00 94.19 105 VAL A N 1
ATOM 841 C CA . VAL A 1 105 ? 3.820 -2.608 4.029 1.00 94.19 105 VAL A CA 1
ATOM 842 C C . VAL A 1 105 ? 4.951 -2.261 3.065 1.00 94.19 105 VAL A C 1
ATOM 844 O O . VAL A 1 105 ? 4.746 -2.108 1.856 1.00 94.19 105 VAL A O 1
ATOM 847 N N . LEU A 1 106 ? 6.165 -2.155 3.603 1.00 90.12 106 LEU A N 1
ATOM 848 C CA . LEU A 1 106 ? 7.358 -1.721 2.881 1.00 90.12 106 LEU A CA 1
ATOM 849 C C . LEU A 1 106 ? 8.499 -2.717 3.080 1.00 90.12 106 LEU A C 1
ATOM 851 O O . LEU A 1 106 ? 8.754 -3.175 4.189 1.00 90.12 106 LEU A O 1
ATOM 855 N N . GLY A 1 107 ? 9.233 -3.011 2.005 1.00 87.56 107 GLY A N 1
ATOM 856 C CA . GLY A 1 107 ? 10.533 -3.669 2.114 1.00 87.56 107 GLY A CA 1
ATOM 857 C C . GLY A 1 107 ? 11.629 -2.670 2.488 1.00 87.56 107 GLY A C 1
ATOM 858 O O . GLY A 1 107 ? 11.508 -1.475 2.222 1.00 87.56 107 GLY A O 1
ATOM 859 N N . VAL A 1 108 ? 12.748 -3.160 3.023 1.00 87.12 108 VAL A N 1
ATOM 860 C CA . VAL A 1 108 ? 13.919 -2.329 3.367 1.00 87.12 108 VAL A CA 1
ATOM 861 C C . VAL A 1 108 ? 14.395 -1.426 2.211 1.00 87.12 108 VAL A C 1
ATOM 863 O O . VAL A 1 108 ? 14.692 -0.259 2.475 1.00 87.12 108 VAL A O 1
ATOM 866 N N . PRO A 1 109 ? 14.440 -1.876 0.937 1.00 84.69 109 PRO A N 1
ATOM 867 C CA . PRO A 1 109 ? 14.799 -0.992 -0.175 1.00 84.69 109 PRO A CA 1
ATOM 868 C C . PRO A 1 109 ? 13.838 0.195 -0.330 1.00 84.69 109 PRO A C 1
ATOM 870 O O . PRO A 1 109 ? 14.286 1.326 -0.480 1.00 84.69 109 PRO A O 1
ATOM 873 N N . ASN A 1 110 ? 12.532 -0.041 -0.178 1.00 85.88 110 ASN A N 1
ATOM 874 C CA . ASN A 1 110 ? 11.505 0.995 -0.288 1.00 85.88 110 ASN A CA 1
ATOM 875 C C . ASN A 1 110 ? 11.621 2.040 0.826 1.00 85.88 110 ASN A C 1
ATOM 877 O O . ASN A 1 110 ? 11.347 3.216 0.601 1.00 85.88 110 ASN A O 1
ATOM 881 N N . VAL A 1 111 ? 12.020 1.620 2.030 1.00 87.44 111 VAL A N 1
ATOM 882 C CA . VAL A 1 111 ? 12.292 2.552 3.129 1.00 87.44 111 VAL A CA 1
ATOM 883 C C . VAL A 1 111 ? 13.434 3.485 2.734 1.00 87.44 111 VAL A C 1
ATOM 885 O O . VAL A 1 111 ? 13.299 4.693 2.883 1.00 87.44 111 VAL A O 1
ATOM 888 N N . ARG A 1 112 ? 14.519 2.968 2.140 1.00 87.06 112 ARG A N 1
ATOM 889 C CA . ARG A 1 112 ? 15.620 3.817 1.649 1.00 87.06 112 ARG A CA 1
ATOM 890 C C . ARG A 1 112 ? 15.152 4.827 0.601 1.00 87.06 112 ARG A C 1
ATOM 892 O O . ARG A 1 112 ? 15.584 5.972 0.658 1.00 87.06 112 ARG A O 1
ATOM 899 N N . ASP A 1 113 ? 14.249 4.432 -0.296 1.00 84.06 113 ASP A N 1
ATOM 900 C CA . ASP A 1 113 ? 13.661 5.351 -1.279 1.00 84.06 113 ASP A CA 1
ATOM 901 C C . ASP A 1 113 ? 12.824 6.456 -0.616 1.00 84.06 113 ASP A C 1
ATOM 903 O O . ASP A 1 113 ? 12.881 7.604 -1.048 1.00 84.06 113 ASP A O 1
ATOM 907 N N . ILE A 1 114 ? 12.087 6.153 0.462 1.00 88.12 114 ILE A N 1
ATOM 908 C CA . ILE A 1 114 ? 11.323 7.166 1.213 1.00 88.12 114 ILE A CA 1
ATOM 909 C C . ILE A 1 114 ? 12.246 8.235 1.804 1.00 88.12 114 ILE A C 1
ATOM 911 O O . ILE A 1 114 ? 11.868 9.404 1.813 1.00 88.12 114 ILE A O 1
ATOM 915 N N . PHE A 1 115 ? 13.440 7.857 2.263 1.00 89.81 115 PHE A N 1
ATOM 916 C CA . PHE A 1 115 ? 14.429 8.781 2.829 1.00 89.81 115 PHE A CA 1
ATOM 917 C C . PHE A 1 115 ? 15.354 9.422 1.783 1.00 89.81 115 PHE A C 1
ATOM 919 O O . PHE A 1 115 ? 16.235 10.197 2.145 1.00 89.81 115 PHE A O 1
ATOM 926 N N . ASN A 1 116 ? 15.181 9.127 0.493 1.00 89.81 116 ASN A N 1
ATOM 927 C CA . ASN A 1 116 ? 15.998 9.728 -0.552 1.00 89.81 116 ASN A CA 1
ATOM 928 C C . ASN A 1 116 ? 15.422 11.089 -0.980 1.00 89.81 116 ASN A C 1
ATOM 930 O O . ASN A 1 116 ? 14.405 11.164 -1.668 1.00 89.81 116 ASN A O 1
ATOM 934 N N . GLU A 1 117 ? 16.113 12.167 -0.607 1.00 88.44 117 GLU A N 1
ATOM 935 C CA . GLU A 1 117 ? 15.698 13.553 -0.859 1.00 88.44 117 GLU A CA 1
ATOM 936 C C . GLU A 1 117 ? 15.450 13.865 -2.340 1.00 88.44 117 GLU A C 1
ATOM 938 O O . GLU A 1 117 ? 14.466 14.533 -2.654 1.00 88.44 117 GLU A O 1
ATOM 943 N N . SER A 1 118 ? 16.257 13.306 -3.250 1.00 88.38 118 SER A N 1
ATOM 944 C CA . SER A 1 118 ? 16.125 13.543 -4.699 1.00 88.38 118 SER A CA 1
ATOM 945 C C . SER A 1 118 ? 14.776 13.095 -5.275 1.00 88.38 118 SER A C 1
ATOM 947 O O . SER A 1 118 ? 14.306 13.628 -6.279 1.00 88.38 118 SER A O 1
ATOM 949 N N . TYR A 1 119 ? 14.075 12.159 -4.619 1.00 83.44 119 TYR A N 1
ATOM 950 C CA . TYR A 1 119 ? 12.721 11.778 -5.037 1.00 83.44 119 TYR A CA 1
ATOM 951 C C . TYR A 1 119 ? 11.705 12.906 -4.858 1.00 83.44 119 TYR A C 1
ATOM 953 O O . TYR A 1 119 ? 10.628 12.854 -5.464 1.00 83.44 119 TYR A O 1
ATOM 961 N N . TYR A 1 120 ? 12.015 13.903 -4.033 1.00 88.00 120 TYR A N 1
ATOM 962 C CA . TYR A 1 120 ? 11.139 15.013 -3.679 1.00 88.00 120 TYR A CA 1
ATOM 963 C C . TYR A 1 120 ? 11.508 16.318 -4.380 1.00 88.00 120 TYR A C 1
ATOM 965 O O . TYR A 1 120 ? 10.856 17.331 -4.129 1.00 88.00 120 TYR A O 1
ATOM 973 N N . ASP A 1 121 ? 12.455 16.278 -5.321 1.00 87.31 121 ASP A N 1
ATOM 974 C CA . ASP A 1 121 ? 12.757 17.407 -6.195 1.00 87.31 121 ASP A CA 1
ATOM 975 C C . ASP A 1 121 ? 11.472 17.915 -6.877 1.00 87.31 121 ASP A C 1
ATOM 977 O O . ASP A 1 121 ? 10.599 17.145 -7.313 1.00 87.31 121 ASP A O 1
ATOM 981 N N . GLY A 1 122 ? 11.321 19.240 -6.903 1.00 87.00 122 GLY A N 1
ATOM 982 C CA . GLY A 1 122 ? 10.125 19.924 -7.399 1.00 87.00 122 GLY A CA 1
ATOM 983 C C . GLY A 1 122 ? 8.964 20.044 -6.401 1.00 87.00 122 GLY A C 1
ATOM 984 O O . GLY A 1 122 ? 7.934 20.603 -6.771 1.00 87.00 122 GLY A O 1
ATOM 985 N N . LEU A 1 123 ? 9.089 19.543 -5.164 1.00 88.12 123 LEU A N 1
ATOM 986 C CA . LEU A 1 123 ? 8.197 19.925 -4.058 1.00 88.12 123 LEU A CA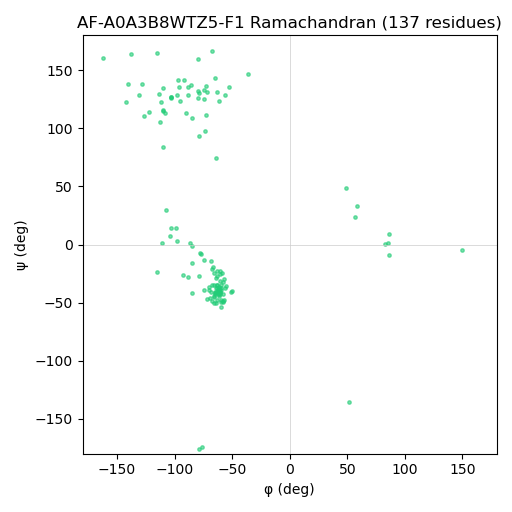 1
ATOM 987 C C . LEU A 1 123 ? 8.745 21.164 -3.351 1.00 88.12 123 LEU A C 1
ATOM 989 O O . LEU A 1 123 ? 9.933 21.218 -3.043 1.00 88.12 123 LEU A O 1
ATOM 993 N N . GLU A 1 124 ? 7.876 22.130 -3.059 1.00 90.06 124 GLU A N 1
ATOM 994 C CA . GLU A 1 124 ? 8.261 23.398 -2.429 1.00 90.06 124 GLU A CA 1
ATOM 995 C C . GLU A 1 124 ? 8.887 23.177 -1.045 1.00 90.06 124 GLU A C 1
ATOM 997 O O . GLU A 1 124 ? 9.911 23.776 -0.729 1.00 90.06 124 GLU A O 1
ATOM 1002 N N . GLY A 1 125 ? 8.333 22.259 -0.246 1.00 90.56 125 GLY A N 1
ATOM 1003 C CA . GLY A 1 125 ? 8.897 21.871 1.050 1.00 90.56 125 GLY A CA 1
ATOM 1004 C C . GLY A 1 125 ? 9.722 20.579 1.024 1.00 90.56 125 GLY A C 1
ATOM 1005 O O . GLY A 1 125 ? 9.986 20.008 2.086 1.00 90.56 125 GLY A O 1
ATOM 1006 N N . GLY A 1 126 ? 10.103 20.090 -0.163 1.00 91.38 126 GLY A N 1
ATOM 1007 C CA . GLY A 1 126 ? 10.982 18.931 -0.340 1.00 91.38 126 GLY A CA 1
ATOM 1008 C C . GLY A 1 126 ? 10.546 17.685 0.442 1.00 91.38 126 GLY A C 1
ATOM 1009 O O . GLY A 1 126 ? 9.369 17.309 0.471 1.00 91.38 126 GLY A O 1
ATOM 1010 N N . ILE A 1 127 ? 11.512 17.032 1.093 1.00 91.31 127 ILE A N 1
ATOM 1011 C CA . ILE A 1 127 ? 11.278 15.819 1.889 1.00 91.31 127 ILE A CA 1
ATOM 1012 C C . ILE A 1 127 ? 10.359 16.066 3.095 1.00 91.31 127 ILE A C 1
ATOM 1014 O O . ILE A 1 127 ? 9.530 15.216 3.415 1.00 91.31 127 ILE A O 1
ATOM 1018 N N . LEU A 1 128 ? 10.434 17.237 3.734 1.00 92.19 128 LEU A N 1
ATOM 1019 C CA . LEU A 1 128 ? 9.626 17.542 4.919 1.00 92.19 128 LEU A CA 1
ATOM 1020 C C . LEU A 1 128 ? 8.141 17.669 4.573 1.00 92.19 128 LEU A C 1
ATOM 1022 O O . LEU A 1 128 ? 7.293 17.130 5.285 1.00 92.19 128 LEU A O 1
ATOM 1026 N N . GLU A 1 129 ? 7.818 18.304 3.446 1.00 92.12 129 GLU A N 1
ATOM 1027 C CA . GLU A 1 129 ? 6.447 18.343 2.929 1.00 92.12 129 GLU A CA 1
ATOM 1028 C C . GLU A 1 129 ? 5.923 16.931 2.637 1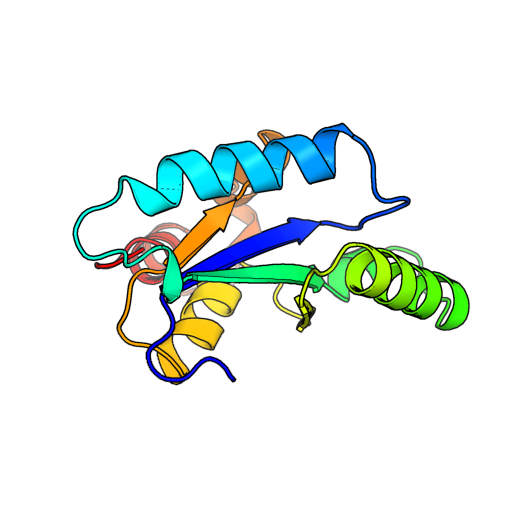.00 92.12 129 GLU A C 1
ATOM 1030 O O . GLU A 1 129 ? 4.780 16.598 2.963 1.00 92.12 129 GLU A O 1
ATOM 1035 N N . ALA A 1 130 ? 6.757 16.077 2.040 1.00 90.12 130 ALA A N 1
ATOM 1036 C CA . ALA A 1 130 ? 6.379 14.706 1.731 1.00 90.12 130 ALA A CA 1
ATOM 1037 C C . ALA A 1 130 ? 6.118 13.873 2.992 1.00 90.12 130 ALA A C 1
ATOM 1039 O O . ALA A 1 130 ? 5.117 13.156 3.046 1.00 90.12 130 ALA A O 1
ATOM 1040 N N . PHE A 1 131 ? 6.965 14.001 4.014 1.00 90.81 131 PHE A N 1
ATOM 1041 C CA . PHE A 1 131 ? 6.800 13.318 5.298 1.00 90.81 131 PHE A CA 1
ATOM 1042 C C . PHE A 1 131 ? 5.555 13.809 6.028 1.00 90.81 131 PHE A C 1
ATOM 1044 O O . PHE A 1 131 ? 4.752 12.991 6.475 1.00 90.81 131 PHE A O 1
ATOM 1051 N N . GLY A 1 132 ? 5.328 15.124 6.048 1.00 90.75 132 GLY A N 1
ATOM 1052 C CA . GLY A 1 132 ? 4.114 15.716 6.603 1.00 90.75 132 GLY A CA 1
ATOM 1053 C C . GLY A 1 132 ? 2.839 15.246 5.899 1.00 90.75 132 GLY A C 1
ATOM 1054 O O . GLY A 1 132 ? 1.784 15.219 6.513 1.00 90.75 132 GLY A O 1
ATOM 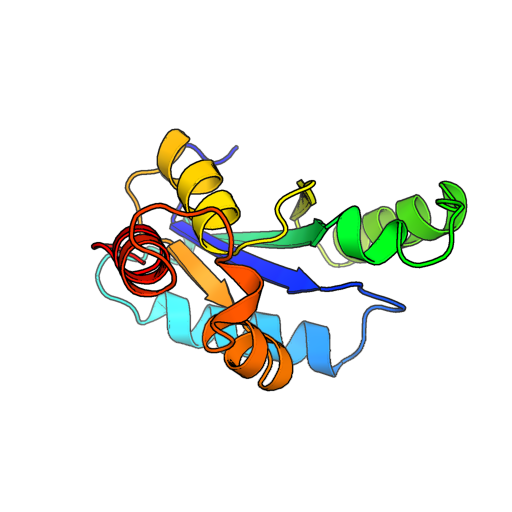1055 N N . LYS A 1 133 ? 2.912 14.824 4.630 1.00 89.69 133 LYS A N 1
ATOM 1056 C CA . LYS A 1 133 ? 1.782 14.223 3.899 1.00 89.69 133 LYS A CA 1
ATOM 1057 C C . LYS A 1 133 ? 1.674 12.707 4.078 1.00 89.69 133 LYS A C 1
ATOM 1059 O O . LYS A 1 133 ? 0.568 12.174 3.941 1.00 89.69 133 LYS A O 1
ATOM 1064 N N . LEU A 1 134 ? 2.789 12.021 4.334 1.00 89.31 134 LEU A N 1
ATOM 1065 C CA . LEU A 1 134 ? 2.873 10.564 4.454 1.00 89.31 134 LEU A CA 1
ATOM 1066 C C . LEU A 1 134 ? 2.536 10.058 5.861 1.00 89.31 134 LEU A C 1
ATOM 1068 O O . LEU A 1 134 ? 1.799 9.087 5.965 1.00 89.31 134 LEU A O 1
ATOM 1072 N N . PHE A 1 135 ? 3.007 10.728 6.912 1.00 86.44 135 PHE A N 1
ATOM 1073 C CA . PHE A 1 135 ? 2.834 10.311 8.309 1.00 86.44 135 PHE A CA 1
ATOM 1074 C C . PHE A 1 135 ? 1.844 11.137 9.178 1.00 86.44 135 PHE A C 1
ATOM 1076 O O . PHE A 1 135 ? 2.062 11.221 10.384 1.00 86.44 135 PHE A O 1
ATOM 1083 N N . PRO A 1 136 ? 0.763 11.769 8.661 1.00 84.06 136 PRO A N 1
ATOM 1084 C CA . PRO A 1 136 ? -0.313 12.252 9.533 1.00 84.06 136 PRO A CA 1
ATOM 1085 C C . PRO A 1 136 ? -1.092 11.109 10.188 1.00 84.06 136 PRO A C 1
ATOM 1087 O O . PRO A 1 136 ? -1.080 9.993 9.669 1.00 84.06 136 PRO A O 1
ATOM 1090 N N . ASP A 1 137 ? -1.891 11.448 11.202 1.00 81.44 137 ASP A N 1
ATOM 1091 C CA . ASP A 1 137 ? -2.772 10.552 11.960 1.00 81.44 137 ASP A CA 1
ATOM 1092 C C . ASP A 1 137 ? -3.436 9.434 11.135 1.00 81.44 137 ASP A C 1
ATOM 1094 O O . ASP A 1 137 ? -3.817 9.599 9.960 1.00 81.44 137 ASP A O 1
ATOM 1098 N N . ASN A 1 138 ? -3.628 8.300 11.808 1.00 81.00 138 ASN A N 1
ATOM 1099 C CA . ASN A 1 138 ? -4.218 7.069 11.284 1.00 81.00 138 ASN A CA 1
ATOM 1100 C C . ASN A 1 138 ? -3.475 6.481 10.071 1.00 81.00 138 ASN A C 1
ATOM 1102 O O . ASN A 1 138 ? -4.117 5.962 9.146 1.00 81.00 138 ASN A O 1
ATOM 1106 N N . THR A 1 139 ? -2.149 6.642 10.038 1.00 76.81 139 THR A N 1
ATOM 1107 C CA . THR A 1 139 ? -1.239 6.080 9.027 1.00 76.81 139 THR A CA 1
ATOM 1108 C C . THR A 1 139 ? -0.086 5.362 9.709 1.00 76.81 139 THR A C 1
ATOM 1110 O O . THR A 1 139 ? 0.364 5.896 10.744 1.00 76.81 139 THR A O 1
#